Protein AF-A0A847YBE6-F1 (afdb_monomer)

Structure (mmCIF, N/CA/C/O backbone):
data_AF-A0A847YBE6-F1
#
_entry.id   AF-A0A847YBE6-F1
#
loop_
_atom_site.group_PDB
_atom_site.id
_atom_site.type_symbol
_atom_site.label_atom_id
_atom_site.label_alt_id
_atom_site.label_comp_id
_atom_site.label_asym_id
_atom_site.label_entity_id
_atom_site.label_seq_id
_atom_site.pdbx_PDB_ins_code
_atom_site.Cartn_x
_atom_site.Cartn_y
_atom_site.Cartn_z
_atom_site.occupancy
_atom_site.B_iso_or_equiv
_atom_site.auth_seq_id
_atom_site.auth_comp_id
_atom_site.auth_asym_id
_atom_site.auth_atom_id
_atom_site.pdbx_PDB_model_num
ATOM 1 N N . GLY A 1 1 ? 11.400 3.510 -10.916 1.00 50.25 1 GLY A N 1
ATOM 2 C CA . GLY A 1 1 ? 11.396 4.902 -11.446 1.00 50.25 1 GLY A CA 1
ATOM 3 C C . GLY A 1 1 ? 10.324 5.722 -10.739 1.00 50.25 1 GLY A C 1
ATOM 4 O O . GLY A 1 1 ? 9.387 5.116 -10.242 1.00 50.25 1 GLY A O 1
ATOM 5 N N . LYS A 1 2 ? 10.441 7.059 -10.650 1.00 55.03 2 LYS A N 1
ATOM 6 C CA . LYS A 1 2 ? 9.506 7.920 -9.876 1.00 55.03 2 LYS A CA 1
ATOM 7 C C . LYS A 1 2 ? 8.017 7.684 -10.190 1.00 55.03 2 LYS A C 1
ATOM 9 O O . LYS A 1 2 ? 7.221 7.634 -9.260 1.00 55.03 2 LYS A O 1
ATOM 14 N N . ALA A 1 3 ? 7.686 7.425 -11.459 1.00 60.84 3 ALA A N 1
ATOM 15 C CA . ALA A 1 3 ? 6.316 7.184 -11.920 1.00 60.84 3 ALA A CA 1
ATOM 16 C C . ALA A 1 3 ? 5.585 6.072 -11.142 1.00 60.84 3 ALA A C 1
ATOM 18 O O . ALA A 1 3 ? 4.420 6.224 -10.805 1.00 60.84 3 ALA A O 1
ATOM 19 N N . SER A 1 4 ? 6.271 4.987 -10.764 1.00 79.62 4 SER A N 1
ATOM 20 C CA . SER A 1 4 ? 5.641 3.864 -10.058 1.00 79.62 4 SER A CA 1
ATOM 21 C C . SER A 1 4 ? 5.145 4.238 -8.659 1.00 79.62 4 SER A C 1
ATOM 23 O O . SER A 1 4 ? 4.114 3.743 -8.228 1.00 79.62 4 SER A O 1
ATOM 25 N N . ARG A 1 5 ? 5.842 5.127 -7.942 1.00 87.75 5 ARG A N 1
ATOM 26 C CA . ARG A 1 5 ? 5.480 5.493 -6.563 1.00 87.75 5 ARG A CA 1
ATOM 27 C C . ARG A 1 5 ? 4.219 6.356 -6.519 1.00 87.75 5 ARG A C 1
ATOM 29 O O . ARG A 1 5 ? 3.347 6.118 -5.688 1.00 87.75 5 ARG A O 1
ATOM 36 N N . GLU A 1 6 ? 4.147 7.362 -7.385 1.00 88.06 6 GLU A N 1
ATOM 37 C CA . GLU A 1 6 ? 3.021 8.302 -7.440 1.00 88.06 6 GLU A CA 1
ATOM 38 C C . GLU A 1 6 ? 1.742 7.613 -7.927 1.00 88.06 6 GLU A C 1
ATOM 40 O O . GLU A 1 6 ? 0.691 7.795 -7.316 1.00 88.06 6 GLU A O 1
ATOM 45 N N . GLU A 1 7 ? 1.852 6.744 -8.936 1.00 90.25 7 GLU A N 1
ATOM 46 C CA . GLU A 1 7 ? 0.743 5.922 -9.440 1.00 90.25 7 GLU A CA 1
ATOM 47 C C . GLU A 1 7 ? 0.193 4.986 -8.352 1.00 90.25 7 GLU A C 1
ATOM 49 O O . GLU A 1 7 ? -1.018 4.917 -8.132 1.00 90.25 7 GLU A O 1
ATOM 54 N N . ILE A 1 8 ? 1.082 4.308 -7.608 1.00 91.69 8 ILE A N 1
ATOM 55 C CA . ILE A 1 8 ? 0.693 3.465 -6.467 1.00 91.69 8 ILE A CA 1
ATOM 56 C C . ILE A 1 8 ? -0.038 4.306 -5.421 1.00 91.69 8 ILE A C 1
ATOM 58 O O . ILE A 1 8 ? -1.115 3.923 -4.966 1.00 91.69 8 ILE A O 1
ATOM 62 N N . LEU A 1 9 ? 0.509 5.467 -5.054 1.00 90.81 9 LEU A N 1
ATOM 63 C CA . LEU A 1 9 ? -0.110 6.331 -4.055 1.00 90.81 9 LEU A CA 1
ATOM 64 C C . LEU A 1 9 ? -1.490 6.830 -4.513 1.00 90.81 9 LEU A C 1
ATOM 66 O O . LEU A 1 9 ? -2.436 6.778 -3.731 1.00 90.81 9 LEU A O 1
ATOM 70 N N . GLN A 1 10 ? -1.645 7.255 -5.772 1.00 90.69 10 GLN A N 1
ATOM 71 C CA . GLN A 1 10 ? -2.943 7.650 -6.331 1.00 90.69 10 GLN A CA 1
ATOM 72 C C . GLN A 1 10 ? -3.962 6.509 -6.295 1.00 90.69 10 GLN A C 1
ATOM 74 O O . GLN A 1 10 ? -5.116 6.724 -5.913 1.00 90.69 10 GLN A O 1
ATOM 79 N N . LEU A 1 11 ? -3.549 5.293 -6.656 1.00 91.19 11 LEU A N 1
ATOM 80 C CA . LEU A 1 11 ? -4.410 4.114 -6.608 1.00 91.19 11 LEU A CA 1
ATOM 81 C C . LEU A 1 11 ? -4.891 3.845 -5.172 1.00 9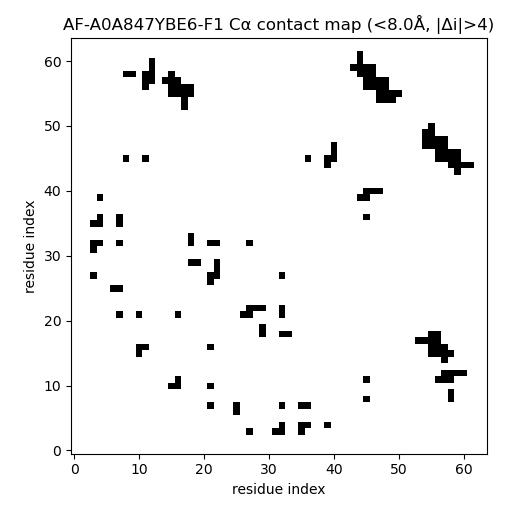1.19 11 LEU A C 1
ATOM 83 O O . LEU A 1 11 ? -6.091 3.673 -4.949 1.00 91.19 11 LEU A O 1
ATOM 87 N N . LEU A 1 12 ? -3.974 3.922 -4.204 1.00 92.44 12 LEU A N 1
ATOM 88 C CA . LEU A 1 12 ? -4.253 3.738 -2.779 1.00 92.44 12 LEU A CA 1
ATOM 89 C C . LEU A 1 12 ? -5.090 4.858 -2.142 1.00 92.44 12 LEU A C 1
ATOM 91 O O . LEU A 1 12 ? -5.731 4.620 -1.116 1.00 92.44 12 LEU A O 1
ATOM 95 N N . ARG A 1 13 ? -5.097 6.069 -2.718 1.00 91.38 13 ARG A N 1
ATOM 96 C CA . ARG A 1 13 ? -5.998 7.166 -2.310 1.00 91.38 13 ARG A CA 1
ATOM 97 C C . ARG A 1 13 ? -7.435 6.921 -2.750 1.00 91.38 13 ARG A C 1
ATOM 99 O O . ARG A 1 13 ? -8.360 7.285 -2.037 1.00 91.38 13 ARG A O 1
ATOM 106 N N . ARG A 1 14 ? -7.632 6.301 -3.917 1.00 90.12 14 ARG A N 1
ATOM 107 C CA . ARG A 1 14 ? -8.972 6.012 -4.452 1.00 90.12 14 ARG A CA 1
ATOM 108 C C . ARG A 1 14 ? -9.632 4.833 -3.745 1.00 90.12 14 ARG A C 1
ATOM 110 O O . ARG A 1 14 ? -10.848 4.840 -3.573 1.00 90.12 14 ARG A O 1
ATOM 117 N N . ARG A 1 15 ? -8.854 3.807 -3.385 1.00 89.31 15 ARG A N 1
ATOM 118 C CA . ARG A 1 15 ? -9.332 2.624 -2.656 1.00 89.31 15 ARG A CA 1
ATOM 119 C C . ARG A 1 15 ? -8.173 1.870 -1.991 1.00 89.31 15 ARG A C 1
ATOM 121 O O . ARG A 1 15 ? -7.076 1.857 -2.546 1.00 89.31 15 ARG A O 1
ATOM 128 N N . PRO A 1 16 ? -8.404 1.187 -0.859 1.00 91.19 16 PRO A N 1
ATOM 129 C CA . PRO A 1 16 ? -7.411 0.283 -0.296 1.00 91.19 16 PRO A CA 1
ATOM 130 C C . PRO A 1 16 ? -7.178 -0.917 -1.229 1.00 91.19 16 PRO A C 1
ATOM 132 O O . PRO A 1 16 ? -8.129 -1.586 -1.636 1.00 91.19 16 PRO A O 1
ATOM 135 N N . CYS A 1 17 ? -5.918 -1.204 -1.560 1.00 93.19 17 CYS A N 1
ATOM 136 C CA . CYS A 1 17 ? -5.531 -2.305 -2.451 1.00 93.19 17 CYS A CA 1
ATOM 137 C C . CYS A 1 17 ? -4.427 -3.166 -1.832 1.00 93.19 17 CYS A C 1
ATOM 139 O O . CYS A 1 17 ? -3.595 -2.682 -1.063 1.00 93.19 17 CYS A O 1
ATOM 141 N N . SER A 1 18 ? -4.4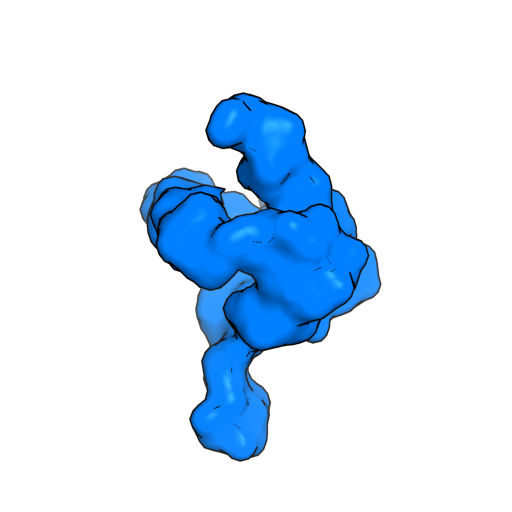18 -4.455 -2.172 1.00 93.94 18 SER A N 1
ATOM 142 C CA . SER A 1 18 ? -3.330 -5.363 -1.804 1.00 93.94 18 SER A CA 1
ATOM 143 C C . SER A 1 18 ? -2.151 -5.233 -2.778 1.00 93.94 18 SER A C 1
ATOM 145 O O . SER A 1 18 ? -2.300 -4.692 -3.872 1.00 93.94 18 SER A O 1
ATOM 147 N N . ILE A 1 19 ? -0.974 -5.759 -2.417 1.00 92.31 19 ILE A N 1
ATOM 148 C CA . ILE A 1 19 ? 0.186 -5.798 -3.334 1.00 92.31 19 ILE A CA 1
ATOM 149 C C . ILE A 1 19 ? -0.183 -6.464 -4.662 1.00 92.31 19 ILE A C 1
ATOM 151 O O . ILE A 1 19 ? 0.238 -6.004 -5.718 1.00 92.31 19 ILE A O 1
ATOM 155 N N . ASP A 1 20 ? -0.984 -7.525 -4.608 1.00 91.94 20 ASP A N 1
ATOM 156 C CA . ASP A 1 20 ? -1.394 -8.279 -5.790 1.00 91.94 20 ASP A CA 1
ATOM 157 C C . ASP A 1 20 ? -2.313 -7.454 -6.703 1.00 91.94 20 ASP A C 1
ATOM 159 O O . ASP A 1 20 ? -2.091 -7.389 -7.911 1.00 91.94 20 ASP A O 1
ATOM 163 N N . ASP A 1 21 ? -3.267 -6.722 -6.112 1.00 92.00 21 ASP A N 1
ATOM 164 C CA . ASP A 1 21 ? -4.128 -5.783 -6.843 1.00 92.00 21 ASP A CA 1
ATOM 165 C C . ASP A 1 21 ? -3.318 -4.674 -7.524 1.00 92.00 21 ASP A C 1
ATOM 167 O O . ASP A 1 21 ? -3.641 -4.263 -8.636 1.00 92.00 21 ASP A O 1
ATOM 171 N N . ILE A 1 22 ? -2.270 -4.173 -6.864 1.00 91.81 22 ILE A N 1
ATOM 172 C CA . ILE A 1 22 ? -1.412 -3.115 -7.408 1.00 91.81 22 ILE A CA 1
ATOM 173 C C . ILE A 1 22 ? -0.587 -3.652 -8.585 1.00 91.81 22 ILE A C 1
ATOM 175 O O . ILE A 1 22 ? -0.515 -3.005 -9.629 1.00 91.81 22 ILE A O 1
ATOM 179 N N . VAL A 1 23 ? 0.006 -4.841 -8.435 1.00 92.75 23 VAL A N 1
ATOM 180 C CA . VAL A 1 23 ? 0.760 -5.523 -9.500 1.00 92.75 23 VAL A CA 1
ATOM 181 C C . VAL A 1 23 ? -0.133 -5.760 -10.716 1.00 92.75 23 VAL A C 1
ATOM 183 O O . VAL A 1 23 ? 0.252 -5.409 -11.829 1.00 92.75 23 VAL A O 1
ATOM 186 N N . GLY A 1 24 ? -1.339 -6.296 -10.510 1.00 89.50 24 GLY A N 1
ATOM 187 C CA . GLY A 1 24 ? -2.289 -6.555 -11.592 1.00 89.50 24 GLY A CA 1
ATOM 188 C C . GLY A 1 24 ? -2.882 -5.285 -12.208 1.00 89.50 24 GLY A C 1
ATOM 189 O O . GLY A 1 24 ? -3.076 -5.224 -13.418 1.00 89.50 24 GLY A O 1
ATOM 190 N N . GLY A 1 25 ? -3.152 -4.260 -11.397 1.00 87.56 25 GLY A N 1
ATOM 191 C CA . GLY A 1 25 ? -3.793 -3.021 -11.839 1.00 87.56 25 GLY A CA 1
ATOM 192 C C . GLY A 1 25 ? -2.863 -2.059 -12.576 1.00 87.56 25 GLY A C 1
ATOM 193 O O . GLY A 1 25 ? -3.314 -1.366 -13.483 1.00 87.56 25 GLY A O 1
ATOM 194 N N . LEU A 1 26 ? -1.581 -2.016 -12.198 1.00 87.56 26 LEU A N 1
ATOM 195 C CA . LEU A 1 26 ? -0.584 -1.125 -12.805 1.00 87.56 26 LEU A CA 1
ATOM 196 C C . LEU A 1 26 ? 0.398 -1.856 -13.734 1.00 87.56 26 LEU A C 1
ATOM 198 O O . LEU A 1 26 ? 1.183 -1.207 -14.420 1.00 87.56 26 LEU A O 1
ATOM 202 N N . GLY A 1 27 ? 0.404 -3.194 -13.743 1.00 87.88 27 GLY A N 1
ATOM 203 C CA . GLY A 1 27 ? 1.367 -3.987 -14.516 1.00 87.88 27 GLY A CA 1
ATOM 204 C C . GLY A 1 27 ? 2.816 -3.840 -14.031 1.00 87.88 27 GLY A C 1
ATOM 205 O O . GLY A 1 27 ? 3.754 -4.083 -14.787 1.00 87.88 27 GLY A O 1
ATOM 206 N N . ILE A 1 28 ? 3.017 -3.412 -12.780 1.00 87.56 28 ILE A N 1
ATOM 207 C CA . ILE A 1 28 ? 4.340 -3.192 -12.182 1.00 87.56 28 ILE A CA 1
ATOM 208 C C . ILE A 1 28 ? 4.823 -4.492 -11.536 1.00 87.56 28 ILE A C 1
ATOM 210 O O . ILE A 1 28 ? 4.063 -5.193 -10.873 1.00 87.56 28 ILE A O 1
ATOM 214 N N . HIS A 1 29 ? 6.116 -4.797 -11.659 1.00 90.25 29 HIS A N 1
ATOM 215 C CA . HIS A 1 29 ? 6.714 -5.943 -10.977 1.00 90.25 29 HIS A CA 1
ATOM 216 C C . HIS A 1 29 ? 6.534 -5.876 -9.453 1.00 90.25 29 HIS A C 1
ATOM 218 O O . HIS A 1 29 ? 6.796 -4.852 -8.822 1.00 90.25 29 HIS A O 1
ATOM 224 N N . ARG A 1 30 ? 6.201 -7.022 -8.844 1.00 90.81 30 ARG A N 1
ATOM 225 C CA . ARG A 1 30 ? 5.976 -7.164 -7.394 1.00 90.81 30 ARG A CA 1
ATOM 226 C C . ARG A 1 30 ? 7.077 -6.541 -6.530 1.00 90.81 30 ARG A C 1
ATOM 228 O O . ARG A 1 30 ? 6.762 -5.873 -5.555 1.00 90.81 30 ARG A O 1
ATOM 235 N N . ASN A 1 31 ? 8.348 -6.713 -6.897 1.00 91.06 31 ASN A N 1
ATOM 236 C CA . ASN A 1 31 ? 9.474 -6.166 -6.131 1.00 91.06 31 ASN A CA 1
ATOM 237 C C . ASN A 1 31 ? 9.512 -4.630 -6.140 1.00 91.06 31 ASN A C 1
ATOM 239 O O . ASN A 1 31 ? 9.785 -4.022 -5.109 1.00 91.06 31 ASN A O 1
ATOM 243 N N . GLU A 1 32 ? 9.191 -4.000 -7.273 1.00 90.56 32 GLU A N 1
ATOM 244 C CA . GLU A 1 32 ? 9.118 -2.536 -7.369 1.00 90.56 32 GLU A CA 1
ATOM 245 C C . GLU A 1 32 ? 7.935 -1.991 -6.559 1.00 90.56 32 GLU A C 1
ATOM 247 O O . GLU A 1 32 ? 8.060 -0.958 -5.896 1.00 90.56 32 GLU A O 1
ATOM 252 N N . VAL A 1 33 ? 6.803 -2.708 -6.559 1.00 92.12 33 VAL A N 1
ATOM 253 C CA . VAL A 1 33 ? 5.646 -2.372 -5.716 1.00 92.12 33 VAL A CA 1
ATOM 254 C C . VAL A 1 33 ? 6.019 -2.460 -4.239 1.00 92.12 33 VAL A C 1
ATOM 256 O O . VAL A 1 33 ? 5.798 -1.499 -3.509 1.00 92.12 33 VAL A O 1
ATOM 259 N N . LEU A 1 34 ? 6.629 -3.568 -3.805 1.00 91.81 34 LEU A N 1
ATOM 260 C CA . LEU A 1 34 ? 7.058 -3.760 -2.416 1.00 91.81 34 LEU A CA 1
ATOM 261 C C . LEU A 1 34 ? 8.008 -2.650 -1.962 1.00 91.81 34 LEU A C 1
ATOM 263 O O . LEU A 1 34 ? 7.760 -2.029 -0.934 1.00 91.81 34 LEU A O 1
ATOM 267 N N . LYS A 1 35 ? 9.029 -2.330 -2.765 1.00 92.12 35 LYS A N 1
ATOM 268 C C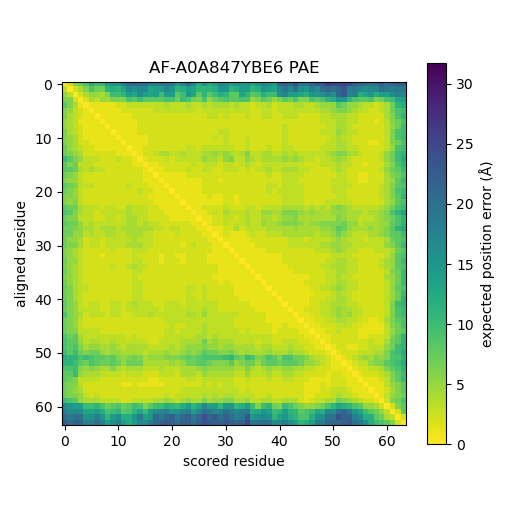A . LYS A 1 35 ? 9.979 -1.250 -2.466 1.00 92.12 35 LYS A CA 1
ATOM 269 C C . LYS A 1 35 ? 9.295 0.116 -2.363 1.00 92.12 35 LYS A C 1
ATOM 271 O O . LYS A 1 35 ? 9.610 0.912 -1.483 1.00 92.12 35 LYS A O 1
ATOM 276 N N . SER A 1 36 ? 8.340 0.388 -3.252 1.00 91.69 36 SER A N 1
ATOM 277 C CA . SER A 1 36 ? 7.580 1.642 -3.238 1.00 91.69 36 SER A CA 1
ATOM 278 C C . SER A 1 36 ? 6.681 1.748 -2.006 1.00 91.69 36 SER A C 1
ATOM 280 O O . SER A 1 36 ? 6.646 2.799 -1.374 1.00 91.69 36 SER A O 1
ATOM 282 N N . ILE A 1 37 ? 5.978 0.669 -1.649 1.00 92.00 37 ILE A N 1
ATOM 283 C CA . ILE A 1 37 ? 5.122 0.599 -0.459 1.00 92.00 37 ILE A CA 1
ATOM 284 C C . ILE A 1 37 ? 5.946 0.730 0.820 1.00 92.00 37 ILE A C 1
ATOM 286 O O . ILE A 1 37 ? 5.556 1.485 1.703 1.00 92.00 37 ILE A O 1
ATOM 290 N N . GLU A 1 38 ? 7.093 0.058 0.907 1.00 92.19 38 GLU A N 1
ATOM 291 C CA . GLU A 1 38 ? 8.003 0.151 2.052 1.00 92.19 38 GLU A CA 1
ATOM 292 C C . GLU A 1 38 ? 8.493 1.591 2.261 1.00 92.19 38 GLU A C 1
ATOM 294 O O . GLU A 1 38 ? 8.393 2.125 3.368 1.00 92.19 38 GLU A O 1
ATOM 299 N N . HIS A 1 39 ? 8.937 2.261 1.191 1.00 92.12 39 HIS A N 1
ATOM 300 C CA . HIS A 1 39 ? 9.324 3.672 1.250 1.00 92.12 39 HIS A CA 1
ATOM 301 C C . HIS A 1 39 ? 8.149 4.571 1.661 1.00 92.12 39 HIS A C 1
ATOM 303 O O . HIS A 1 39 ? 8.272 5.339 2.610 1.00 92.12 39 HIS A O 1
ATOM 309 N N . LEU A 1 40 ? 6.989 4.437 1.009 1.00 91.50 40 LEU A N 1
ATOM 310 C CA . LEU A 1 40 ? 5.795 5.226 1.329 1.00 91.50 40 LEU A CA 1
ATOM 311 C C . LEU A 1 40 ? 5.330 5.012 2.776 1.00 91.50 40 LEU A C 1
ATOM 313 O O . LEU A 1 40 ? 4.860 5.953 3.413 1.00 91.50 40 LEU A O 1
ATOM 317 N N . SER A 1 41 ? 5.444 3.786 3.288 1.00 91.75 41 SER A N 1
ATOM 318 C CA . SER A 1 41 ? 5.076 3.441 4.660 1.00 91.75 41 SER A CA 1
ATOM 319 C C . SER A 1 41 ? 6.069 4.038 5.651 1.00 91.75 41 SER A C 1
ATOM 321 O O . SER A 1 41 ? 5.657 4.550 6.687 1.00 91.75 41 SER A O 1
ATOM 323 N N . THR A 1 42 ? 7.363 4.018 5.320 1.00 91.56 42 THR A N 1
ATOM 324 C CA . THR A 1 42 ? 8.424 4.662 6.112 1.00 91.56 42 THR A CA 1
ATOM 325 C C . THR A 1 42 ? 8.243 6.181 6.154 1.00 91.56 42 THR A C 1
ATOM 327 O O . THR A 1 42 ? 8.470 6.806 7.184 1.00 91.56 42 THR A O 1
ATOM 330 N N . GLU A 1 43 ? 7.773 6.777 5.057 1.00 91.38 43 GLU A N 1
ATOM 331 C CA . GLU A 1 43 ? 7.428 8.201 4.963 1.00 91.3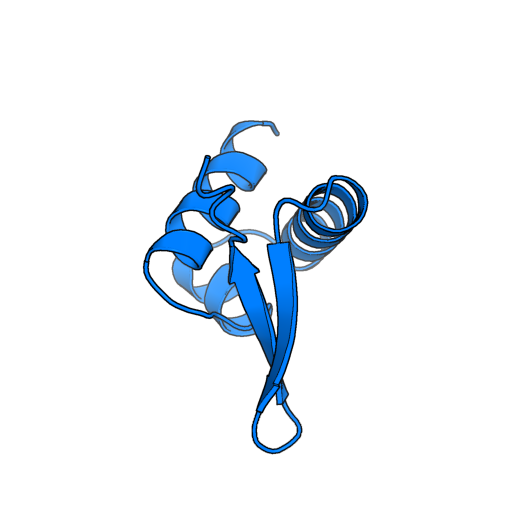8 43 GLU A CA 1
ATOM 332 C C . GLU A 1 43 ? 6.073 8.547 5.615 1.00 91.38 43 GLU A C 1
ATOM 334 O O . GLU A 1 43 ? 5.692 9.715 5.646 1.00 91.38 43 GLU A O 1
ATOM 339 N N . GLY A 1 44 ? 5.324 7.560 6.125 1.00 91.75 44 GLY A N 1
ATOM 340 C CA . GLY A 1 44 ? 4.013 7.768 6.753 1.00 91.75 44 GLY A CA 1
ATOM 341 C C . GLY A 1 44 ? 2.888 8.145 5.779 1.00 91.75 44 GLY A C 1
ATOM 342 O O .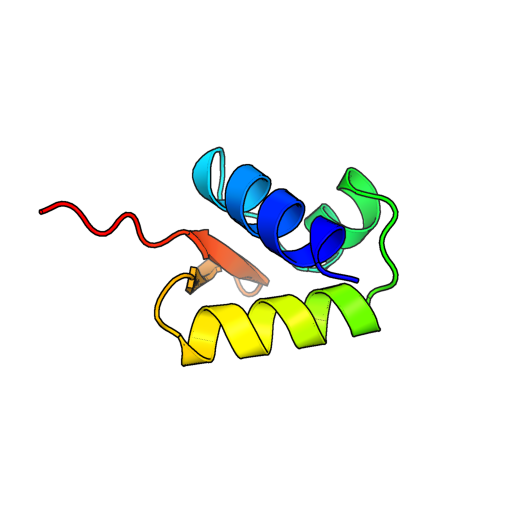 GLY A 1 44 ? 1.826 8.591 6.204 1.00 91.75 44 GLY A O 1
ATOM 343 N N . LEU A 1 45 ? 3.102 7.968 4.473 1.00 91.94 45 LEU A N 1
ATOM 344 C CA . LEU A 1 45 ? 2.147 8.322 3.416 1.00 91.94 45 LEU A CA 1
ATOM 345 C C . LEU A 1 45 ? 1.134 7.211 3.125 1.00 91.94 45 LEU A C 1
ATOM 347 O O . LEU A 1 45 ? 0.095 7.460 2.513 1.00 91.94 45 LEU A O 1
ATOM 351 N N . VAL A 1 46 ? 1.429 5.978 3.534 1.00 93.38 46 VAL A N 1
ATOM 352 C CA . VAL A 1 46 ? 0.507 4.840 3.446 1.00 93.38 46 VAL A CA 1
ATOM 353 C C . VAL A 1 46 ? 0.459 4.104 4.776 1.00 93.38 46 VAL A C 1
ATOM 355 O O . VAL A 1 46 ? 1.441 4.057 5.512 1.00 93.38 46 VAL A O 1
ATOM 358 N N . LYS A 1 47 ? -0.694 3.507 5.068 1.00 93.00 47 LYS A N 1
ATOM 359 C CA . LYS A 1 47 ? -0.906 2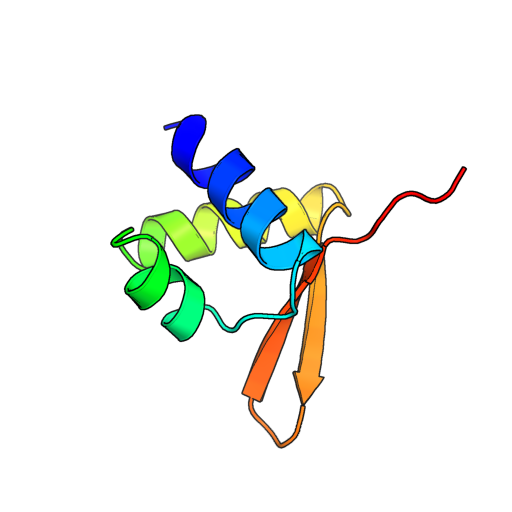.618 6.208 1.00 93.00 47 LYS A CA 1
ATOM 360 C C . LYS A 1 47 ? -1.226 1.214 5.722 1.00 93.00 47 LYS A C 1
ATOM 362 O O . LYS A 1 47 ? -1.965 1.039 4.751 1.00 93.00 47 LYS A O 1
ATOM 367 N N . GLU A 1 48 ? -0.702 0.224 6.429 1.00 93.12 48 GLU A N 1
ATOM 368 C CA . GLU A 1 48 ? -1.128 -1.163 6.287 1.00 93.12 48 GLU A CA 1
ATOM 369 C C . GLU A 1 48 ? -2.380 -1.409 7.142 1.00 93.12 48 GLU A C 1
ATOM 371 O O . GLU A 1 48 ? -2.486 -0.949 8.279 1.00 93.12 48 GLU A O 1
ATOM 376 N N . SER A 1 49 ?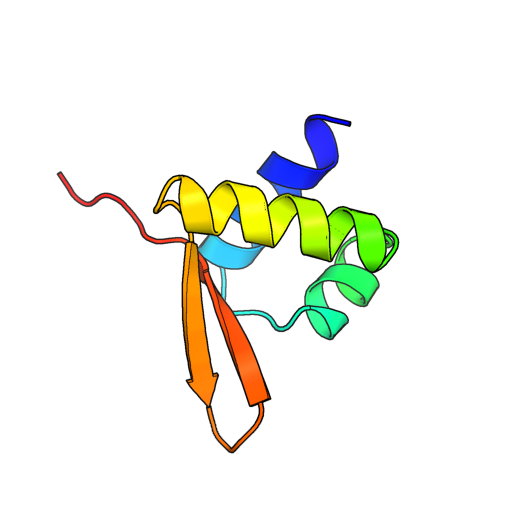 -3.336 -2.155 6.599 1.00 91.12 49 SER A N 1
ATOM 377 C CA . SER A 1 49 ? -4.504 -2.652 7.311 1.00 91.12 49 SER A CA 1
ATOM 378 C C . SER A 1 49 ? -4.731 -4.117 6.963 1.00 91.12 49 SER A C 1
ATOM 380 O O . SER A 1 49 ? -4.752 -4.498 5.792 1.00 91.12 49 SER A O 1
ATOM 382 N N . ARG A 1 50 ? -4.913 -4.963 7.978 1.00 91.31 50 ARG A N 1
ATOM 383 C CA . ARG A 1 50 ? -5.276 -6.367 7.773 1.00 91.31 50 ARG A CA 1
ATOM 384 C C . ARG A 1 50 ? -6.786 -6.520 7.804 1.00 91.31 50 ARG A C 1
ATOM 386 O O . ARG A 1 50 ? -7.412 -6.279 8.832 1.00 91.31 50 ARG A O 1
ATOM 393 N N . VAL A 1 51 ? -7.354 -6.977 6.694 1.00 87.56 51 VAL A N 1
ATOM 394 C CA . VAL A 1 51 ? -8.790 -7.234 6.547 1.00 87.56 51 VAL A CA 1
ATOM 395 C C . VAL A 1 51 ? -8.970 -8.699 6.172 1.00 87.56 51 VAL A C 1
ATOM 397 O O . VAL A 1 51 ? -8.420 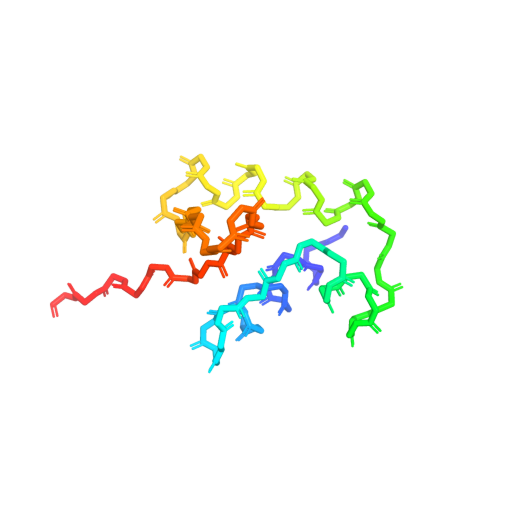-9.159 5.172 1.00 87.56 51 VAL A O 1
ATOM 400 N N . SER A 1 52 ? -9.698 -9.456 6.998 1.00 88.00 52 SER A N 1
ATOM 401 C CA . SER A 1 52 ? -9.968 -10.890 6.788 1.00 88.00 52 SER A CA 1
ATOM 402 C C . SER A 1 52 ? -8.721 -11.730 6.455 1.00 88.00 52 SER A C 1
ATOM 404 O O . SER A 1 52 ? -8.740 -12.567 5.557 1.00 88.00 52 SER A O 1
ATOM 406 N N . GLY A 1 53 ? -7.607 -11.479 7.154 1.00 89.00 53 GLY A N 1
ATOM 407 C CA . GLY A 1 53 ? -6.346 -12.213 6.974 1.00 89.00 53 GLY A CA 1
ATOM 408 C C . GLY A 1 53 ? -5.501 -11.786 5.768 1.00 89.00 53 GLY A C 1
ATOM 409 O O . GLY A 1 53 ? -4.430 -12.349 5.557 1.00 89.00 53 GLY A O 1
ATOM 410 N N . LYS A 1 54 ? -5.935 -10.781 4.999 1.00 89.06 54 LYS A N 1
ATOM 411 C CA . LYS A 1 54 ? -5.172 -10.195 3.889 1.00 89.06 54 LYS A CA 1
ATOM 412 C C . LYS A 1 54 ? -4.653 -8.808 4.256 1.00 89.06 54 LYS A C 1
ATOM 414 O O . LYS A 1 54 ? -5.365 -8.024 4.882 1.00 89.06 54 LYS A O 1
ATOM 419 N N . CYS A 1 55 ? -3.424 -8.503 3.845 1.00 91.12 55 CYS A N 1
ATOM 420 C CA . CYS A 1 55 ? -2.849 -7.167 3.981 1.00 91.12 55 CYS A CA 1
ATOM 421 C C . CYS A 1 55 ? -3.319 -6.270 2.833 1.00 91.12 55 CYS A C 1
ATOM 423 O O . CYS A 1 55 ? -3.115 -6.582 1.657 1.00 91.12 55 CYS A O 1
ATOM 425 N N . TYR A 1 56 ? -3.911 -5.142 3.199 1.00 93.50 56 TYR A N 1
ATOM 426 C CA . TYR A 1 56 ? -4.278 -4.054 2.310 1.00 93.50 56 TYR A CA 1
ATOM 427 C C . TYR A 1 56 ? -3.490 -2.812 2.691 1.00 93.50 56 TYR A C 1
ATOM 429 O O . TYR A 1 56 ? -3.232 -2.558 3.865 1.00 93.50 56 TYR A O 1
ATOM 437 N N . TYR A 1 57 ? -3.136 -2.020 1.693 1.00 94.00 57 TYR A N 1
ATOM 438 C CA . TYR A 1 57 ? -2.508 -0.725 1.884 1.00 94.00 57 TYR A CA 1
ATOM 439 C C . TYR A 1 57 ? -3.522 0.353 1.544 1.00 94.00 57 TYR A C 1
ATOM 441 O O . TYR A 1 57 ? -4.387 0.157 0.692 1.00 94.00 57 TYR A O 1
ATOM 449 N N . GLN A 1 58 ? -3.434 1.486 2.226 1.00 93.94 58 GLN A N 1
ATOM 450 C CA . GLN A 1 58 ? -4.247 2.659 1.938 1.00 93.94 58 GLN A CA 1
ATOM 451 C C . GLN A 1 58 ? -3.393 3.905 2.110 1.00 93.94 58 GLN A C 1
ATOM 453 O O . GLN A 1 58 ? -2.573 3.965 3.025 1.00 93.94 58 GLN A O 1
ATOM 458 N N . ALA A 1 59 ? -3.603 4.911 1.267 1.00 93.62 59 ALA A N 1
ATOM 459 C CA . ALA A 1 59 ? -2.961 6.197 1.469 1.00 93.62 59 ALA A CA 1
ATOM 460 C C . ALA A 1 59 ? -3.487 6.858 2.750 1.00 93.62 59 ALA A C 1
ATOM 462 O O . ALA A 1 59 ? -4.685 6.820 3.053 1.00 93.62 59 ALA A O 1
ATOM 463 N N . VAL A 1 60 ? -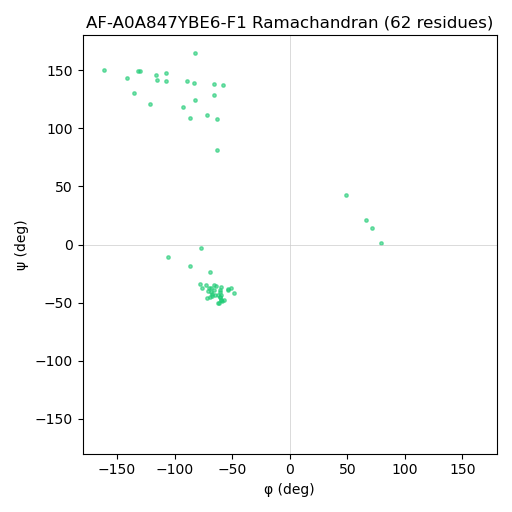2.571 7.451 3.506 1.00 90.56 60 VAL A N 1
ATOM 464 C CA . VAL A 1 60 ? -2.902 8.335 4.616 1.00 90.56 60 VAL A CA 1
ATOM 465 C C . VAL A 1 60 ? -3.058 9.715 4.003 1.00 90.56 60 VAL A C 1
ATOM 467 O O . VAL A 1 60 ? -2.096 10.313 3.529 1.00 90.56 60 VAL A O 1
ATOM 470 N N . GLU A 1 61 ? -4.291 10.206 3.942 1.00 76.69 61 GLU A N 1
ATOM 471 C CA . GLU A 1 61 ? -4.487 11.617 3.655 1.00 76.69 61 GLU A CA 1
ATOM 472 C C . GLU A 1 61 ? -4.049 12.376 4.898 1.00 76.69 61 GLU A C 1
ATOM 474 O O . GLU A 1 61 ? -4.677 12.259 5.951 1.00 76.69 61 GLU A O 1
ATOM 479 N N . SER A 1 62 ? -2.950 13.120 4.791 1.00 59.06 62 SER A N 1
ATOM 480 C CA . SER A 1 62 ? -2.627 14.167 5.752 1.00 59.06 62 SER A CA 1
ATOM 481 C C . SER A 1 62 ? -3.736 15.217 5.661 1.00 59.06 62 SER A C 1
ATOM 483 O O . SER A 1 62 ? -3.612 16.196 4.929 1.00 59.06 62 SER A O 1
ATOM 485 N N . GLN A 1 63 ? -4.866 14.976 6.329 1.00 47.81 63 GLN A N 1
ATOM 486 C CA . GLN A 1 63 ? -5.827 16.027 6.625 1.00 47.81 63 GLN A CA 1
ATOM 487 C C . GLN A 1 63 ? -5.101 17.011 7.541 1.00 47.81 63 GLN A C 1
ATOM 489 O O . GLN A 1 63 ? -4.746 16.669 8.669 1.00 47.81 63 GLN A O 1
ATOM 494 N N . SER A 1 64 ? -4.780 18.179 6.984 1.00 41.47 64 SER A N 1
ATOM 495 C CA . SER A 1 64 ? -4.468 19.382 7.759 1.00 41.47 64 SER A CA 1
ATOM 496 C C . SER A 1 64 ? -5.763 20.017 8.241 1.00 41.47 64 SER A C 1
ATOM 498 O O . SER A 1 64 ? -6.765 19.902 7.496 1.00 41.47 64 SER A O 1
#

Sequence (64 aa):
GKASREEILQLLRRRPCSIDDIVGGLGIHRNEVLKSIEHLSTEGLVKESRVSGKCYYQAVESQS

Mean predicted aligned error: 4.34 Å

pLDDT: mean 87.07, std 11.68, range [41.47, 94.0]

Nearest PDB structures (foldseek):
  2oqg-assembly1_D  TM=9.803E-01  e=6.203E-04  Rhodococcus jostii RHA1
  1r1v-assembly2_B  TM=9.658E-01  e=1.849E-03  Staphylococcus aureus
  6cda-assembly1_A-2  TM=9.499E-01  e=2.430E-03  Staphylococcus aureus
  6cdb-assembly1_A  TM=9.372E-01  e=2.785E-03  Staphylococcus aureus
  4jba-assembly1_B  TM=9.103E-01  e=1.759E-02  Escherichia coli K-12

Radius of gyration: 10.86 Å; Cα contacts (8 Å, |Δi|>4): 86; chains: 1; bounding box: 21×32×22 Å

Secondary structure (DSSP, 8-state):
-HHHHHHHHHHHHHS-B-HHHHHHHH---HHHHHHHHHHHHHTTSEEEEEETTEEEEEE-----

Foldseek 3Di:
DVVLLVVLLVVQAVDWAALVCSCVVVVDDSVVSVVSQVVCVVVVQKDWDQDPNGITIHGDPPPD

Solvent-accessible surface area (backbone atoms only — not comparable to full-atom values): 3708 Å² total; per-residue (Å²): 114,76,69,60,47,56,53,51,46,54,51,21,62,76,42,72,40,30,72,67,54,48,25,71,73,70,71,45,57,64,67,61,51,51,54,39,50,52,51,35,40,73,70,61,43,32,43,82,46,78,56,97,90,39,67,27,34,28,41,49,77,83,78,124